Protein AF-A0A914UGX4-F1 (afdb_monomer_lite)

Structure (mmCIF, N/CA/C/O backbone):
data_AF-A0A914UGX4-F1
#
_entry.id   AF-A0A914UGX4-F1
#
loop_
_atom_site.group_PDB
_atom_site.id
_atom_site.type_symbol
_atom_site.label_atom_id
_atom_site.label_alt_id
_atom_site.label_comp_id
_atom_site.label_asym_id
_atom_site.label_entity_id
_atom_site.label_seq_id
_atom_site.pdbx_PDB_ins_code
_atom_site.Cartn_x
_atom_site.Cartn_y
_atom_site.Cartn_z
_atom_site.occupancy
_atom_site.B_iso_or_equiv
_atom_site.auth_seq_id
_atom_site.auth_comp_id
_atom_site.auth_asym_id
_atom_site.auth_atom_id
_atom_site.pdbx_PDB_model_num
ATOM 1 N N . MET A 1 1 ? -11.209 15.871 17.551 1.00 37.59 1 MET A N 1
ATOM 2 C CA . MET A 1 1 ? -12.411 16.424 16.883 1.00 37.59 1 MET A CA 1
ATOM 3 C C . MET A 1 1 ? -13.233 15.260 16.339 1.00 37.59 1 MET A C 1
ATOM 5 O O . MET A 1 1 ? -12.677 14.465 15.597 1.00 37.59 1 MET A O 1
ATOM 9 N N . ARG A 1 2 ? -14.500 15.091 16.751 1.00 45.16 2 ARG A N 1
ATOM 10 C CA . ARG A 1 2 ? -15.393 14.036 16.224 1.00 45.16 2 ARG A CA 1
ATOM 11 C C . ARG A 1 2 ? -16.230 14.625 15.090 1.00 45.16 2 ARG A C 1
ATOM 13 O O . ARG A 1 2 ? -17.027 15.523 15.337 1.00 45.16 2 ARG A O 1
ATOM 20 N N . HIS A 1 3 ? -16.035 14.140 13.866 1.00 48.97 3 HIS A N 1
ATOM 21 C CA . HIS A 1 3 ? -16.807 14.589 12.709 1.00 48.97 3 HIS A CA 1
ATOM 22 C C . HIS A 1 3 ? -18.264 14.100 12.825 1.00 48.97 3 HIS A C 1
ATOM 24 O O . HIS A 1 3 ? -18.474 12.923 13.139 1.00 48.97 3 HIS A O 1
ATOM 30 N N . PRO A 1 4 ? -19.279 14.944 12.567 1.00 52.19 4 PRO A N 1
ATOM 31 C CA . PRO A 1 4 ? -20.685 14.586 12.769 1.00 52.19 4 PRO A CA 1
ATOM 32 C C . PRO A 1 4 ? -21.144 13.380 11.934 1.00 52.19 4 PRO A C 1
ATOM 34 O O . PRO A 1 4 ? -21.992 12.622 12.398 1.00 52.19 4 PRO A O 1
ATOM 37 N N . HIS A 1 5 ? -20.532 13.147 10.770 1.00 53.53 5 HIS A N 1
ATOM 38 C CA . HIS A 1 5 ? -20.845 12.012 9.888 1.00 53.53 5 HIS A CA 1
ATOM 39 C C . HIS A 1 5 ? -20.150 10.691 10.263 1.00 53.53 5 HIS A C 1
ATOM 41 O O . HIS A 1 5 ? -20.508 9.649 9.728 1.00 53.53 5 HIS A O 1
ATOM 47 N N . LEU A 1 6 ? -19.193 10.705 11.197 1.00 56.41 6 LEU A N 1
ATOM 48 C CA . LEU A 1 6 ? -18.461 9.505 11.640 1.00 56.41 6 LEU A CA 1
ATOM 49 C C . LEU A 1 6 ? -19.000 8.944 12.967 1.00 56.41 6 LEU A C 1
ATOM 51 O O . LEU A 1 6 ? -18.386 8.070 13.572 1.00 56.41 6 LEU A O 1
ATOM 55 N N . LYS A 1 7 ? -20.151 9.446 13.440 1.00 56.69 7 LYS A N 1
ATOM 56 C CA . LYS A 1 7 ? -20.746 9.072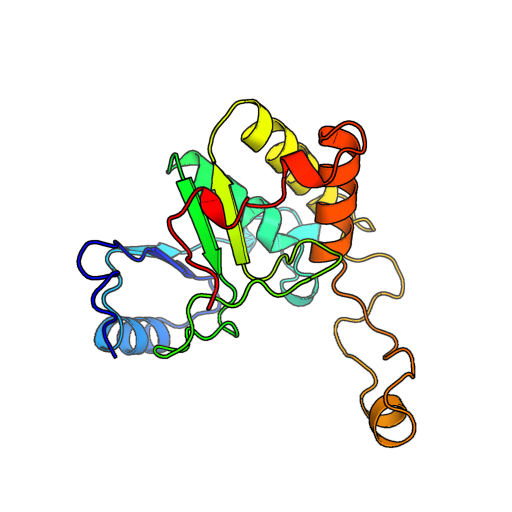 14.736 1.00 56.69 7 LYS A CA 1
ATOM 57 C C . LYS A 1 7 ? -21.112 7.585 14.843 1.00 56.69 7 LYS A C 1
ATOM 59 O O . LYS A 1 7 ? -21.064 7.054 15.945 1.00 56.69 7 LYS A O 1
ATOM 64 N N . ASN A 1 8 ? -21.400 6.927 13.717 1.00 60.31 8 ASN A N 1
ATOM 65 C CA . ASN A 1 8 ? -21.724 5.496 13.643 1.00 60.31 8 ASN A CA 1
ATOM 66 C C . ASN A 1 8 ? -20.632 4.678 12.929 1.00 60.31 8 ASN A C 1
ATOM 68 O O . ASN A 1 8 ? -20.894 3.577 12.449 1.00 60.31 8 ASN A O 1
ATOM 72 N N . THR A 1 9 ? -19.412 5.213 12.826 1.00 63.12 9 THR A N 1
ATOM 73 C CA . THR A 1 9 ? -18.292 4.531 12.171 1.00 63.12 9 THR A CA 1
ATOM 74 C C . THR A 1 9 ? -17.406 3.857 13.211 1.00 63.12 9 THR A C 1
ATOM 76 O O . THR A 1 9 ? -16.832 4.499 14.088 1.00 63.12 9 THR A O 1
ATOM 79 N N . THR A 1 10 ? -17.274 2.541 13.093 1.00 68.25 10 THR A N 1
ATOM 80 C CA . THR A 1 10 ? -16.363 1.732 13.901 1.00 68.25 10 THR A CA 1
ATOM 81 C C . THR A 1 10 ? -14.952 1.822 13.323 1.00 68.25 10 THR A C 1
ATOM 83 O O . THR A 1 10 ? -14.698 1.312 12.233 1.00 68.25 10 THR A O 1
ATOM 86 N N . PHE A 1 11 ? -14.023 2.442 14.052 1.00 72.81 11 PHE A N 1
ATOM 87 C CA . PHE A 1 11 ? -12.610 2.445 13.674 1.00 72.81 11 PHE A CA 1
ATOM 88 C C . PHE A 1 11 ? -11.925 1.184 14.190 1.00 72.81 11 PHE A C 1
ATOM 90 O O . PHE A 1 11 ? -11.940 0.909 15.391 1.00 72.81 11 PHE A O 1
ATOM 97 N N . ILE A 1 12 ? -11.306 0.434 13.283 1.00 75.31 12 ILE A N 1
ATOM 98 C CA . ILE A 1 12 ? -10.431 -0.689 13.615 1.00 75.31 12 ILE A CA 1
ATOM 99 C C . ILE A 1 12 ? -9.009 -0.245 13.304 1.00 75.31 12 ILE A C 1
ATOM 101 O O . ILE A 1 12 ? -8.703 0.100 12.164 1.00 75.31 12 ILE A O 1
ATOM 105 N N . ALA A 1 13 ? -8.153 -0.226 14.321 1.00 77.00 13 ALA A N 1
ATOM 106 C CA . ALA A 1 13 ? -6.747 0.103 14.148 1.00 77.00 13 ALA A CA 1
ATOM 107 C C . ALA A 1 13 ? -5.960 -1.190 13.956 1.00 77.00 13 ALA A C 1
ATOM 109 O O . ALA A 1 13 ? -5.988 -2.070 14.813 1.00 77.00 13 ALA A O 1
ATOM 110 N N . HIS A 1 14 ? -5.256 -1.308 12.840 1.00 77.88 14 HIS A N 1
ATOM 111 C CA . HIS A 1 14 ? -4.338 -2.410 12.621 1.00 77.88 14 HIS A CA 1
ATOM 112 C C . HIS A 1 14 ? -2.924 -1.918 12.902 1.00 77.88 14 HIS A C 1
ATOM 114 O O . HIS A 1 14 ? -2.467 -0.956 12.284 1.00 77.88 14 HIS A O 1
ATOM 120 N N . LEU A 1 15 ? -2.270 -2.540 13.875 1.00 79.94 15 LEU A N 1
ATOM 121 C CA . LEU A 1 15 ? -0.969 -2.129 14.376 1.00 79.94 15 LEU A CA 1
ATOM 122 C C . LEU A 1 15 ? 0.053 -3.226 14.114 1.00 79.94 15 LEU A C 1
ATOM 124 O O . LEU A 1 15 ? -0.214 -4.416 14.284 1.00 79.94 15 LEU A O 1
ATOM 128 N N . THR A 1 16 ? 1.230 -2.794 13.712 1.00 78.81 16 THR A N 1
ATOM 129 C CA . THR A 1 16 ? 2.415 -3.618 13.533 1.00 78.81 16 THR A CA 1
ATOM 130 C C . THR A 1 16 ? 3.062 -3.912 14.898 1.00 78.81 16 THR A C 1
ATOM 132 O O . THR A 1 16 ? 2.786 -3.229 15.890 1.00 78.81 16 THR A O 1
ATOM 135 N N . GLU A 1 17 ? 3.863 -4.976 14.993 1.00 79.19 17 GLU A N 1
ATOM 136 C CA . GLU A 1 17 ? 4.481 -5.436 16.255 1.00 79.19 17 GLU A CA 1
ATOM 137 C C . GLU A 1 17 ? 5.385 -4.402 16.934 1.00 79.19 17 GLU A C 1
ATOM 139 O O . GLU A 1 17 ? 5.503 -4.392 18.158 1.00 79.19 17 GLU A O 1
ATOM 144 N N . ASP A 1 18 ? 5.983 -3.509 16.155 1.00 77.81 18 ASP A N 1
ATOM 145 C CA . ASP A 1 18 ? 6.846 -2.421 16.612 1.00 77.81 18 ASP A CA 1
ATOM 146 C C . ASP A 1 18 ? 6.081 -1.296 17.335 1.00 77.81 18 ASP A C 1
ATOM 148 O O . ASP A 1 18 ? 6.689 -0.467 18.018 1.00 77.81 18 ASP A O 1
ATOM 152 N N . VAL A 1 19 ? 4.743 -1.271 17.259 1.00 82.50 19 VAL A N 1
ATOM 153 C CA . VAL A 1 19 ? 3.932 -0.291 17.991 1.00 82.50 19 VAL A CA 1
ATOM 154 C C . VAL A 1 19 ? 3.786 -0.702 19.458 1.00 82.50 19 VAL A C 1
ATOM 156 O O . VAL A 1 19 ? 3.049 -1.634 19.813 1.00 82.50 19 VAL A O 1
ATOM 159 N N . SER A 1 20 ? 4.452 0.062 20.330 1.00 86.38 20 SER A N 1
ATOM 160 C CA . SER A 1 20 ? 4.457 -0.175 21.775 1.00 86.38 20 SER A CA 1
ATOM 161 C C . SER A 1 20 ? 3.053 -0.163 22.391 1.00 86.38 20 SER A C 1
ATOM 163 O O . SER A 1 20 ? 2.126 0.521 21.934 1.00 86.38 20 SER A O 1
ATOM 165 N N . GLN A 1 21 ? 2.899 -0.905 23.487 1.00 86.25 21 GLN A N 1
ATOM 166 C CA . GLN A 1 21 ? 1.665 -0.920 24.266 1.00 86.25 21 GLN A CA 1
ATOM 167 C C . GLN A 1 21 ? 1.322 0.477 24.812 1.00 86.25 21 GLN A C 1
ATOM 169 O O . GLN A 1 21 ? 0.177 0.907 24.710 1.00 86.25 21 GLN A O 1
ATOM 174 N N . THR A 1 22 ? 2.317 1.239 25.274 1.00 88.12 22 THR A N 1
ATOM 175 C CA . THR A 1 22 ? 2.132 2.612 25.767 1.00 88.12 22 THR A CA 1
ATOM 176 C C . THR A 1 22 ? 1.600 3.554 24.685 1.00 88.12 22 THR A C 1
ATOM 178 O O . THR A 1 22 ? 0.658 4.309 24.929 1.00 88.12 22 THR A O 1
ATOM 181 N N . SER A 1 23 ? 2.155 3.493 23.468 1.00 85.12 23 SER A N 1
ATOM 182 C CA . SER A 1 23 ? 1.653 4.269 22.324 1.00 85.12 23 SER A CA 1
ATOM 183 C C . SER A 1 23 ? 0.211 3.884 22.000 1.00 85.12 23 SER A C 1
ATOM 185 O O . SER A 1 23 ? -0.635 4.749 21.785 1.00 85.12 23 SER A O 1
ATOM 187 N N . THR A 1 24 ? -0.082 2.585 22.021 1.00 84.06 24 THR A N 1
ATOM 188 C CA . THR A 1 24 ? -1.419 2.047 21.754 1.00 84.06 24 THR A CA 1
ATOM 189 C C . THR A 1 24 ? -2.446 2.585 22.755 1.00 84.06 24 THR A C 1
ATOM 191 O O . THR A 1 24 ? -3.471 3.136 22.351 1.00 84.06 24 THR A O 1
ATOM 194 N N . GLU A 1 25 ? -2.145 2.508 24.053 1.00 85.75 25 GLU A N 1
ATOM 195 C CA . GLU A 1 25 ? -3.004 3.020 25.128 1.00 85.75 25 GLU A CA 1
ATOM 196 C C . GLU A 1 25 ? -3.249 4.523 25.002 1.00 85.75 25 GLU A C 1
ATOM 198 O O . GLU A 1 25 ? -4.384 4.991 25.141 1.00 85.75 25 GLU A O 1
ATOM 203 N N . PHE A 1 26 ? -2.198 5.282 24.687 1.00 85.06 26 PHE A N 1
ATOM 204 C CA . PHE A 1 26 ? -2.306 6.711 24.424 1.00 85.06 26 PHE A CA 1
ATOM 205 C C . PHE A 1 26 ? -3.272 7.002 23.264 1.00 85.06 26 PHE A C 1
ATOM 207 O O . PHE A 1 26 ? -4.195 7.803 23.424 1.00 85.06 26 PHE A O 1
ATOM 214 N N . TYR A 1 27 ? -3.136 6.309 22.129 1.00 77.94 27 TYR A N 1
ATOM 215 C CA . TYR A 1 27 ? -4.024 6.509 20.978 1.00 77.94 27 TYR A CA 1
ATOM 216 C C . TYR A 1 27 ? -5.475 6.117 21.268 1.00 77.94 27 TYR A C 1
ATOM 218 O O . TYR A 1 27 ? -6.390 6.848 20.881 1.00 77.94 27 TYR A O 1
ATOM 226 N N . THR A 1 28 ? -5.709 5.019 21.991 1.00 81.00 28 THR A N 1
ATOM 227 C CA . THR A 1 28 ? -7.075 4.583 22.339 1.00 81.00 28 THR A CA 1
ATOM 228 C C . THR A 1 28 ? -7.808 5.545 23.270 1.00 81.00 28 THR A C 1
ATOM 230 O O . THR A 1 28 ? -9.034 5.596 23.250 1.00 81.00 28 THR A O 1
ATOM 233 N N . LYS A 1 29 ? -7.084 6.356 24.054 1.00 82.81 29 LYS A N 1
ATOM 234 C CA . LYS A 1 29 ? -7.694 7.415 24.875 1.00 82.81 29 LYS A CA 1
ATOM 235 C C . LYS A 1 29 ? -8.187 8.591 24.029 1.00 82.81 29 LYS A C 1
ATOM 237 O O . LYS A 1 29 ? -9.148 9.256 24.404 1.00 82.81 29 LYS A O 1
ATOM 242 N N . LEU A 1 30 ? -7.527 8.861 22.903 1.00 79.00 30 LEU A N 1
ATOM 243 C CA . LEU A 1 30 ? -7.799 10.023 22.051 1.00 79.00 30 LEU A CA 1
ATOM 244 C C . LEU A 1 30 ? -8.803 9.725 20.931 1.00 79.00 30 LEU A C 1
ATOM 246 O O . LEU A 1 30 ? -9.565 10.609 20.527 1.00 79.00 30 LEU A O 1
ATOM 250 N N . CYS A 1 31 ? -8.810 8.490 20.433 1.00 72.62 31 CYS A N 1
ATOM 251 C CA . CYS A 1 31 ? -9.606 8.072 19.286 1.00 72.62 31 CYS A CA 1
ATOM 252 C C . CYS A 1 31 ? -10.626 6.999 19.690 1.00 72.62 31 CYS A C 1
ATOM 254 O O . CYS A 1 31 ? -10.269 6.076 20.418 1.00 72.62 31 CYS A O 1
ATOM 256 N N . PRO A 1 32 ? -11.875 7.053 19.186 1.00 72.88 32 PRO A N 1
ATOM 257 C CA . PRO A 1 32 ? -12.874 6.008 19.403 1.00 72.88 32 PRO A CA 1
ATOM 258 C C . PRO A 1 32 ? -12.548 4.766 18.553 1.00 72.88 32 PRO A C 1
ATOM 260 O O . PRO A 1 32 ? -13.245 4.443 17.592 1.00 72.88 32 PRO A O 1
ATOM 263 N N . VAL A 1 33 ? -11.443 4.097 18.883 1.00 74.00 33 VAL A N 1
ATOM 264 C CA . VAL A 1 33 ? -11.036 2.825 18.285 1.00 74.00 33 VAL A CA 1
ATOM 265 C C . VAL A 1 33 ? -11.854 1.724 18.943 1.00 74.00 33 VAL A C 1
ATOM 267 O O . VAL A 1 33 ? -11.804 1.550 20.157 1.00 74.00 33 VAL A O 1
ATOM 270 N N . ALA A 1 34 ? -12.619 0.987 18.146 1.00 74.00 34 ALA A N 1
ATOM 271 C CA . ALA A 1 34 ? -13.460 -0.092 18.648 1.00 74.00 34 ALA A CA 1
ATOM 272 C C . ALA A 1 34 ? -12.676 -1.386 18.885 1.00 74.00 34 ALA A C 1
ATOM 274 O O . ALA A 1 34 ? -13.020 -2.166 19.767 1.00 74.00 34 ALA A O 1
ATOM 275 N N . SER A 1 35 ? -11.630 -1.624 18.092 1.00 80.38 35 SER A N 1
ATOM 276 C CA . SER A 1 35 ? -10.759 -2.788 18.245 1.00 80.38 35 SER A CA 1
ATOM 277 C C . SER A 1 35 ? -9.386 -2.539 17.637 1.00 80.38 35 SER A C 1
ATOM 279 O O . SER A 1 35 ? -9.267 -1.854 16.617 1.00 80.38 35 SER A O 1
ATOM 281 N N . ILE A 1 36 ? -8.371 -3.153 18.238 1.00 82.44 36 ILE A N 1
ATOM 282 C CA . ILE A 1 36 ? -7.004 -3.182 17.724 1.00 82.44 36 ILE A CA 1
ATOM 283 C C . ILE A 1 36 ? -6.705 -4.585 17.208 1.00 82.44 36 ILE A C 1
ATOM 285 O O . ILE A 1 36 ? -6.937 -5.566 17.911 1.00 82.44 36 ILE A O 1
ATOM 289 N N . VAL A 1 37 ? -6.165 -4.667 15.997 1.00 83.56 37 VAL A N 1
ATOM 290 C CA . VAL A 1 37 ? -5.638 -5.902 15.412 1.00 83.56 37 VAL A CA 1
ATOM 291 C C . VAL A 1 37 ? -4.121 -5.781 15.384 1.00 83.56 37 VAL A C 1
ATOM 293 O O . VAL A 1 37 ? -3.594 -4.896 14.714 1.00 83.56 37 VAL A O 1
ATOM 296 N N . ARG A 1 38 ? -3.415 -6.643 16.122 1.00 86.06 38 ARG A N 1
ATOM 297 C CA . ARG A 1 38 ? -1.951 -6.722 16.051 1.00 86.06 38 ARG A CA 1
ATOM 298 C C . ARG A 1 38 ? -1.544 -7.684 14.941 1.00 86.06 38 ARG A C 1
ATOM 300 O O . ARG A 1 38 ? -2.065 -8.793 14.865 1.00 86.06 38 ARG A O 1
ATOM 307 N N . LEU A 1 39 ? -0.641 -7.238 14.078 1.00 85.88 39 LEU A N 1
ATOM 308 C CA . LEU A 1 39 ? -0.152 -7.999 12.934 1.00 85.88 39 LEU A CA 1
ATOM 309 C C . LEU A 1 39 ? 1.219 -8.575 13.255 1.00 85.88 39 LEU A C 1
ATOM 311 O O . LEU A 1 39 ? 2.144 -7.804 13.497 1.00 85.88 39 LEU A O 1
ATOM 315 N N . ASN A 1 40 ? 1.352 -9.899 13.188 1.00 87.25 40 ASN A N 1
ATOM 316 C CA . ASN A 1 40 ? 2.642 -10.559 13.329 1.00 87.25 40 ASN A CA 1
ATOM 317 C C . ASN A 1 40 ? 3.425 -10.496 12.011 1.00 87.25 40 ASN A C 1
ATOM 319 O O . ASN A 1 40 ? 3.283 -11.365 11.151 1.00 87.25 40 ASN A O 1
ATOM 323 N N . ILE A 1 41 ? 4.206 -9.430 11.822 1.00 87.75 41 ILE A N 1
ATOM 324 C CA . ILE A 1 41 ? 4.986 -9.223 10.591 1.00 87.75 41 ILE A CA 1
ATOM 325 C C . ILE A 1 41 ? 6.166 -10.188 10.542 1.00 87.75 41 ILE A C 1
ATOM 327 O O . ILE A 1 41 ? 6.590 -10.578 9.452 1.00 87.75 41 ILE A O 1
ATOM 331 N N . SER A 1 42 ? 6.687 -10.603 11.700 1.00 87.38 42 SER A N 1
ATOM 332 C CA . SER A 1 42 ? 7.803 -11.548 11.755 1.00 87.38 42 SER A CA 1
ATOM 333 C C . SER A 1 42 ? 7.477 -12.890 11.077 1.00 87.38 42 SER A C 1
ATOM 335 O O . SER A 1 42 ? 8.364 -13.523 10.500 1.00 87.38 42 SER A O 1
ATOM 337 N N . GLU A 1 43 ? 6.198 -13.275 11.039 1.00 89.19 43 GLU A N 1
ATOM 338 C CA . GLU A 1 43 ? 5.701 -14.469 10.343 1.00 89.19 43 GLU A CA 1
ATOM 339 C C . GLU A 1 43 ? 5.487 -14.279 8.832 1.00 89.19 43 GLU A C 1
ATOM 341 O O . GLU A 1 43 ? 5.333 -15.259 8.099 1.00 89.19 43 GLU A O 1
ATOM 346 N N . TRP A 1 44 ? 5.486 -13.047 8.319 1.00 89.75 44 TRP A N 1
ATOM 347 C CA . TRP A 1 44 ? 5.202 -12.801 6.902 1.00 89.75 44 TRP A CA 1
ATOM 348 C C . TRP A 1 44 ? 6.363 -13.264 6.012 1.00 89.75 44 TRP A C 1
ATOM 350 O O . TRP A 1 44 ? 7.501 -13.348 6.476 1.00 89.75 44 TRP A O 1
ATOM 360 N N . PRO A 1 45 ? 6.128 -13.570 4.724 1.00 91.00 45 PRO A N 1
ATOM 361 C CA . PRO A 1 45 ? 7.212 -13.818 3.777 1.00 91.00 45 PRO A CA 1
ATOM 362 C C . PRO A 1 45 ? 8.230 -12.669 3.737 1.00 91.00 45 PRO A C 1
ATOM 364 O O . PRO A 1 45 ? 7.858 -11.501 3.842 1.00 91.00 45 PRO A O 1
ATOM 367 N N . GLU A 1 46 ? 9.509 -13.008 3.550 1.00 89.38 46 GLU A N 1
ATOM 368 C CA . GLU A 1 46 ? 10.645 -12.073 3.630 1.00 89.38 46 GLU A CA 1
ATOM 369 C C . GLU A 1 46 ? 10.446 -10.755 2.849 1.00 89.38 46 GLU A C 1
ATOM 371 O O . GLU A 1 46 ? 10.622 -9.705 3.472 1.00 89.38 46 GLU A O 1
ATOM 376 N N . PRO A 1 47 ? 9.919 -10.747 1.599 1.00 88.94 47 PRO A N 1
ATOM 377 C CA . PRO A 1 47 ? 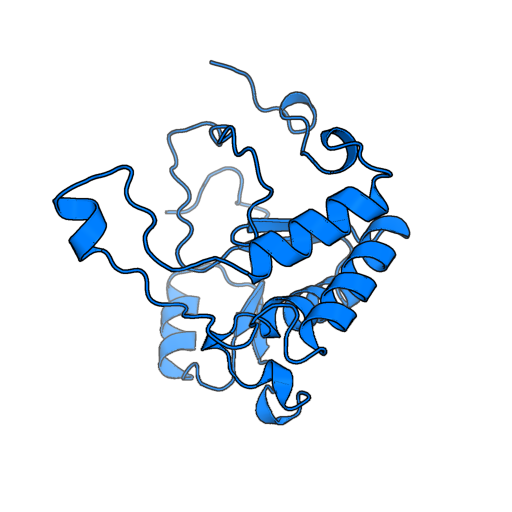9.741 -9.507 0.836 1.00 88.94 47 PRO A CA 1
ATOM 378 C C . PRO A 1 47 ? 8.815 -8.470 1.483 1.00 88.94 47 PRO A C 1
ATOM 380 O O . PRO A 1 47 ? 8.771 -7.329 1.034 1.00 88.94 47 PRO A O 1
ATOM 383 N N . LEU A 1 48 ? 8.030 -8.859 2.487 1.00 90.50 48 LEU A N 1
ATOM 384 C CA . LEU A 1 48 ? 6.983 -8.043 3.099 1.00 90.50 48 LEU A CA 1
ATOM 385 C C . LEU A 1 48 ? 7.363 -7.526 4.484 1.00 90.50 48 LEU A C 1
ATOM 387 O O . LEU A 1 48 ? 6.636 -6.699 5.033 1.00 90.50 48 LEU A O 1
ATOM 391 N N . ARG A 1 49 ? 8.454 -8.042 5.062 1.00 89.12 49 ARG A N 1
ATOM 392 C CA . ARG A 1 49 ? 8.891 -7.685 6.417 1.00 89.12 49 ARG A CA 1
ATOM 393 C C . ARG A 1 49 ? 9.486 -6.284 6.473 1.00 89.12 49 ARG A C 1
ATOM 395 O O . ARG A 1 49 ? 9.394 -5.619 7.500 1.00 89.12 49 ARG A O 1
ATOM 402 N N . ASP A 1 50 ? 10.060 -5.821 5.365 1.00 86.94 50 ASP A N 1
ATOM 403 C CA . ASP A 1 50 ? 10.567 -4.460 5.243 1.00 86.94 50 ASP A CA 1
ATOM 404 C C . ASP A 1 50 ? 9.423 -3.467 4.985 1.00 86.94 50 ASP A C 1
ATOM 406 O O . ASP A 1 50 ? 8.972 -3.257 3.851 1.00 86.94 50 ASP A O 1
ATOM 410 N N . LEU A 1 51 ? 8.968 -2.821 6.060 1.00 85.81 51 LEU A N 1
ATOM 411 C CA . LEU A 1 51 ? 7.891 -1.834 6.017 1.00 85.81 51 LEU A CA 1
ATOM 412 C C . LEU A 1 51 ? 8.255 -0.576 5.211 1.00 85.81 51 LEU A C 1
ATOM 414 O O . LEU A 1 51 ? 7.351 0.105 4.718 1.00 85.81 51 LEU A O 1
ATOM 418 N N . SER A 1 52 ? 9.546 -0.283 5.010 1.00 83.62 52 SER A N 1
ATOM 419 C CA . SER A 1 52 ? 9.990 0.878 4.223 1.00 83.62 52 SER A CA 1
ATOM 420 C C . SER A 1 52 ? 9.660 0.745 2.731 1.00 83.62 52 SER A C 1
ATOM 422 O O . SER A 1 52 ? 9.551 1.744 2.020 1.00 83.62 52 SER A O 1
ATOM 424 N N . THR A 1 53 ? 9.422 -0.485 2.265 1.00 86.88 53 THR A N 1
ATOM 425 C CA . THR A 1 53 ? 9.064 -0.782 0.871 1.00 86.88 53 THR A CA 1
ATOM 426 C C . THR A 1 53 ? 7.581 -0.602 0.565 1.00 86.88 53 THR A C 1
ATOM 428 O O . THR A 1 53 ? 7.184 -0.698 -0.594 1.00 86.88 53 THR A O 1
ATOM 431 N N . TYR A 1 54 ? 6.733 -0.418 1.583 1.00 88.50 54 TYR A N 1
ATOM 432 C CA . TYR A 1 54 ? 5.269 -0.392 1.468 1.00 88.50 54 TYR A CA 1
ATOM 433 C C . TYR A 1 54 ? 4.610 -1.668 0.898 1.00 88.50 54 TYR A C 1
ATOM 435 O O . TYR A 1 54 ? 3.381 -1.724 0.819 1.00 88.50 54 TYR A O 1
ATOM 443 N N . LYS A 1 55 ? 5.373 -2.726 0.577 1.00 91.69 55 LYS A N 1
ATOM 444 C CA . LYS A 1 55 ? 4.851 -4.021 0.088 1.00 91.69 55 LYS A CA 1
ATOM 445 C C . LYS A 1 55 ? 3.835 -4.641 1.048 1.00 91.69 55 LYS A C 1
ATOM 447 O O . LYS A 1 55 ? 2.825 -5.204 0.629 1.00 91.69 55 LYS A O 1
ATOM 452 N N . PHE A 1 56 ? 4.079 -4.466 2.343 1.00 90.06 56 PHE A N 1
ATOM 453 C CA . PHE A 1 56 ? 3.253 -4.954 3.444 1.00 90.06 56 PHE A CA 1
ATOM 454 C C . PHE A 1 56 ? 1.774 -4.521 3.338 1.00 90.06 56 PHE A C 1
ATOM 456 O O . PHE A 1 56 ? 0.884 -5.245 3.792 1.00 90.06 56 PHE A O 1
ATOM 463 N N . LYS A 1 57 ? 1.485 -3.371 2.702 1.00 89.88 57 LYS A N 1
ATOM 464 C CA . LYS A 1 57 ? 0.124 -2.829 2.576 1.00 89.88 57 LYS A CA 1
ATOM 465 C C . LYS A 1 57 ? -0.826 -3.780 1.855 1.00 89.88 57 LYS A C 1
ATOM 467 O O . LYS A 1 57 ? -1.973 -3.901 2.276 1.00 89.88 57 LYS A O 1
ATOM 472 N N . ALA A 1 58 ? -0.363 -4.468 0.810 1.00 92.62 58 ALA A N 1
ATOM 473 C CA . ALA A 1 58 ? -1.213 -5.357 0.018 1.00 92.62 58 ALA A CA 1
ATOM 474 C C . ALA A 1 58 ? -1.771 -6.507 0.869 1.00 92.62 58 ALA A C 1
ATOM 476 O O . ALA A 1 58 ? -2.974 -6.757 0.880 1.00 92.62 58 ALA A O 1
ATOM 477 N N . ILE A 1 59 ? -0.911 -7.167 1.648 1.00 91.06 59 ILE A N 1
ATOM 478 C CA . ILE A 1 59 ? -1.325 -8.271 2.525 1.00 91.06 59 ILE A CA 1
ATOM 479 C C . ILE A 1 59 ? -2.136 -7.773 3.702 1.00 91.06 59 ILE A C 1
ATOM 481 O O . ILE A 1 59 ? -3.155 -8.370 4.038 1.00 91.06 59 ILE A O 1
ATOM 485 N N . HIS A 1 60 ? -1.737 -6.647 4.283 1.00 89.75 60 HIS A N 1
ATOM 486 C CA . HIS A 1 60 ? -2.500 -6.021 5.343 1.00 89.75 60 HIS A CA 1
ATOM 487 C C . HIS A 1 60 ? -3.960 -5.748 4.929 1.00 89.75 60 HIS A C 1
ATOM 489 O O . HIS A 1 60 ? -4.903 -6.129 5.628 1.00 89.75 60 HIS A O 1
ATOM 495 N N . GLN A 1 61 ? -4.149 -5.131 3.760 1.00 90.94 61 GLN A N 1
ATOM 496 C CA . GLN A 1 61 ? -5.466 -4.829 3.205 1.00 90.94 61 GLN A CA 1
ATOM 497 C C . GLN A 1 61 ? -6.231 -6.106 2.834 1.00 90.94 61 GLN A C 1
ATOM 499 O O . GLN A 1 61 ? -7.436 -6.174 3.073 1.00 90.94 61 GLN A O 1
ATOM 504 N N . ALA A 1 62 ? -5.547 -7.134 2.320 1.00 92.25 62 ALA A N 1
ATOM 505 C CA . ALA A 1 62 ? -6.152 -8.434 2.039 1.00 92.25 62 ALA A CA 1
ATOM 506 C C . ALA A 1 62 ? -6.687 -9.108 3.313 1.00 92.25 62 ALA A C 1
ATOM 508 O O . ALA A 1 62 ? -7.839 -9.535 3.325 1.00 92.25 62 ALA A O 1
ATOM 509 N N . ILE A 1 63 ? -5.900 -9.146 4.395 1.00 89.44 63 ILE A N 1
ATOM 510 C CA . ILE A 1 63 ? -6.318 -9.692 5.698 1.00 89.44 63 ILE A CA 1
ATOM 511 C C . ILE A 1 63 ? -7.545 -8.932 6.218 1.00 89.44 63 ILE A C 1
ATOM 513 O O . ILE A 1 63 ? -8.541 -9.541 6.604 1.00 89.44 63 ILE A O 1
ATOM 517 N N . ALA A 1 64 ? -7.526 -7.596 6.175 1.00 88.50 64 ALA A N 1
ATOM 518 C CA . ALA A 1 64 ? -8.681 -6.796 6.580 1.00 88.50 64 ALA A CA 1
ATOM 519 C C . ALA A 1 64 ? -9.937 -7.133 5.749 1.00 88.50 64 ALA A C 1
ATOM 521 O O . ALA A 1 64 ? -11.030 -7.283 6.306 1.00 88.50 64 ALA A O 1
ATOM 522 N N . LEU A 1 65 ? -9.779 -7.303 4.432 1.00 89.19 65 LEU A N 1
ATOM 523 C CA . LEU A 1 65 ? -10.868 -7.624 3.507 1.00 89.19 65 LEU A CA 1
ATOM 524 C C . LEU A 1 65 ? -11.398 -9.057 3.691 1.00 89.19 65 LEU A C 1
ATOM 526 O O . LEU A 1 65 ? -12.578 -9.304 3.457 1.00 89.19 65 LEU A O 1
ATOM 530 N N . GLN A 1 66 ? -10.581 -10.001 4.172 1.00 90.31 66 GLN A N 1
ATOM 531 C CA . GLN A 1 66 ? -11.051 -11.353 4.518 1.00 90.31 66 GLN A CA 1
ATOM 532 C C . GLN A 1 66 ? -12.078 -11.317 5.655 1.00 90.31 66 GLN A C 1
ATOM 534 O O . GLN A 1 66 ? -13.017 -12.111 5.680 1.00 90.31 66 GLN A O 1
ATOM 539 N N . HIS A 1 67 ? -11.929 -10.372 6.583 1.00 87.19 67 HIS A N 1
ATOM 540 C CA . HIS A 1 67 ? -12.804 -10.250 7.745 1.00 87.19 67 HIS A CA 1
ATOM 541 C C . HIS A 1 67 ? -13.967 -9.272 7.546 1.00 87.19 67 HIS A C 1
ATOM 543 O O . HIS A 1 67 ? -14.870 -9.228 8.390 1.00 87.19 67 HIS A O 1
ATOM 549 N N . ARG A 1 68 ? -13.954 -8.448 6.491 1.00 85.25 68 ARG A N 1
ATOM 550 C CA . ARG A 1 68 ? -14.924 -7.363 6.279 1.00 85.25 68 ARG A CA 1
ATOM 551 C C . ARG A 1 68 ? -15.276 -7.216 4.802 1.00 85.25 68 ARG A C 1
ATOM 553 O O . ARG A 1 68 ? -14.414 -7.223 3.941 1.00 85.25 68 ARG A O 1
ATOM 560 N N . LYS A 1 69 ? -16.557 -6.979 4.507 1.00 82.38 69 LYS A N 1
ATOM 561 C CA . LYS A 1 69 ? -17.038 -6.795 3.123 1.00 82.38 69 LYS A CA 1
ATOM 562 C C . LYS A 1 69 ? -16.577 -5.483 2.480 1.00 82.38 69 LYS A C 1
ATOM 564 O O . LYS A 1 69 ? -16.556 -5.391 1.257 1.00 82.38 69 LYS A O 1
ATOM 569 N N . VAL A 1 70 ? -16.257 -4.474 3.291 1.00 82.69 70 VAL A N 1
ATOM 570 C CA . VAL A 1 70 ? -15.784 -3.158 2.851 1.00 82.69 70 VAL A CA 1
ATOM 571 C C . VAL A 1 70 ? -14.671 -2.709 3.790 1.00 82.69 70 VAL A C 1
ATOM 573 O O . VAL A 1 70 ? -14.848 -2.755 5.009 1.00 82.69 70 VAL A O 1
ATOM 576 N N . VAL A 1 71 ? -13.540 -2.284 3.230 1.00 84.12 71 VAL A N 1
ATOM 577 C CA . VAL A 1 71 ? -12.376 -1.798 3.981 1.00 84.12 71 VAL A CA 1
ATOM 578 C C . VAL A 1 71 ? -11.939 -0.464 3.401 1.00 84.12 71 VAL A C 1
ATOM 580 O O . VAL A 1 71 ? -11.626 -0.376 2.219 1.00 84.12 71 VAL A O 1
ATOM 583 N N . LEU A 1 72 ? -11.886 0.565 4.243 1.00 83.81 72 LEU A N 1
ATOM 584 C CA . LEU A 1 72 ? -11.272 1.845 3.912 1.00 83.81 72 LEU A CA 1
ATOM 585 C C . LEU A 1 72 ? -9.886 1.893 4.564 1.00 83.81 72 LEU A C 1
ATOM 587 O O . LEU A 1 72 ? -9.774 2.074 5.775 1.00 83.81 72 LEU A O 1
ATOM 591 N N . HIS A 1 73 ? -8.839 1.689 3.766 1.00 84.75 73 HIS A N 1
ATOM 592 C CA . HIS A 1 73 ? -7.450 1.859 4.202 1.00 84.75 73 HIS A CA 1
ATOM 593 C C . HIS A 1 73 ? -7.075 3.331 4.093 1.00 84.75 73 HIS A C 1
ATOM 595 O O . HIS A 1 73 ? -7.340 3.926 3.054 1.00 84.75 73 HIS A O 1
ATOM 601 N N . ILE A 1 74 ? -6.451 3.902 5.124 1.00 81.81 74 ILE A N 1
ATOM 602 C CA . ILE A 1 74 ? -5.995 5.298 5.152 1.00 81.81 74 ILE A CA 1
ATOM 603 C C . ILE A 1 74 ? -4.621 5.350 5.837 1.00 81.81 74 ILE A C 1
ATOM 605 O O . ILE A 1 74 ? -4.477 4.877 6.965 1.00 81.81 74 ILE A O 1
ATOM 609 N N . ASP A 1 75 ? -3.615 5.913 5.167 1.00 78.56 75 ASP A N 1
ATOM 610 C CA . ASP A 1 75 ? -2.283 6.151 5.730 1.00 78.56 75 ASP A CA 1
ATOM 611 C C . ASP A 1 75 ? -2.379 7.154 6.896 1.00 78.56 75 ASP A C 1
ATOM 613 O O . ASP A 1 75 ? -3.148 8.113 6.861 1.00 78.56 75 ASP A O 1
ATOM 617 N N . THR A 1 76 ? -1.546 6.982 7.923 1.00 76.12 76 THR A N 1
ATOM 618 C CA . THR A 1 76 ? -1.555 7.830 9.134 1.00 76.12 76 THR A CA 1
ATOM 619 C C . THR A 1 76 ? -1.220 9.301 8.871 1.00 76.12 76 THR A C 1
ATOM 621 O O . THR A 1 76 ? -1.507 10.158 9.706 1.00 76.12 76 THR A O 1
ATOM 624 N N . SER A 1 77 ? -0.622 9.612 7.720 1.00 75.81 77 SER A N 1
ATOM 625 C CA . SER A 1 77 ? -0.326 10.975 7.275 1.00 75.81 77 SER A CA 1
ATOM 626 C C . SER A 1 77 ? -1.518 11.684 6.621 1.00 75.81 77 SER A C 1
ATOM 628 O O . SER A 1 77 ? -1.467 12.904 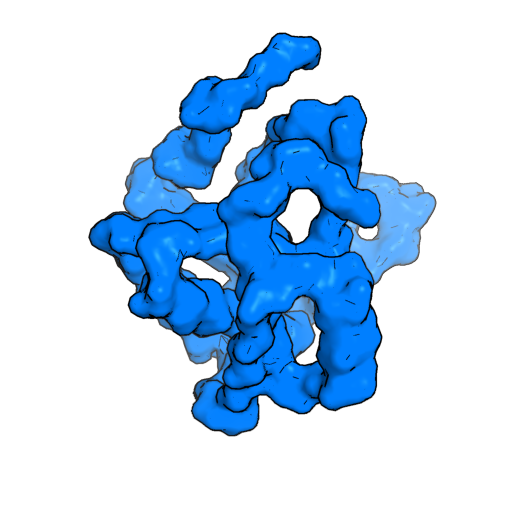6.452 1.00 75.81 77 SER A O 1
ATOM 630 N N . VAL A 1 78 ? -2.590 10.964 6.271 1.00 74.19 78 VAL A N 1
ATOM 631 C CA . VAL A 1 78 ? -3.801 11.547 5.680 1.00 74.19 78 VAL A CA 1
ATOM 632 C C . VAL A 1 78 ? -4.596 12.277 6.761 1.00 74.19 78 VAL A C 1
ATOM 634 O O . VAL A 1 78 ? -4.844 11.752 7.847 1.00 74.19 78 VAL A O 1
ATOM 637 N N . ARG A 1 79 ? -5.016 13.510 6.462 1.00 70.94 79 ARG A N 1
ATOM 638 C CA . ARG A 1 79 ? -5.791 14.361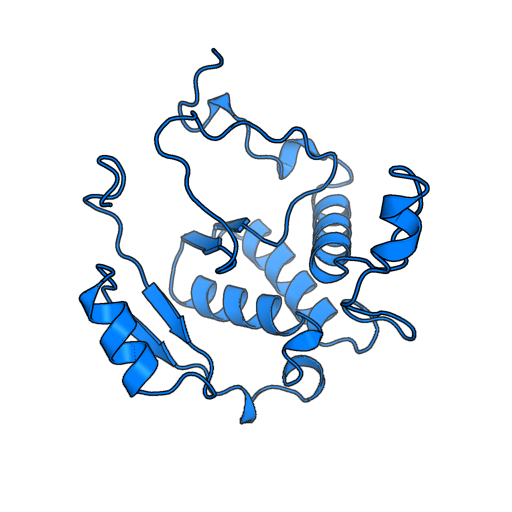 7.372 1.00 70.94 79 ARG A CA 1
ATOM 639 C C . ARG A 1 79 ? -7.166 14.642 6.783 1.00 70.94 79 ARG A C 1
ATOM 641 O O . ARG A 1 79 ? -7.279 15.001 5.617 1.00 70.94 79 ARG A O 1
ATOM 648 N N . PHE A 1 80 ? -8.198 14.518 7.611 1.00 68.12 80 PHE A N 1
ATOM 649 C CA . PHE A 1 80 ? -9.552 14.940 7.262 1.00 68.12 80 PHE A CA 1
ATOM 650 C C . PHE A 1 80 ? -9.736 16.409 7.636 1.00 68.12 80 PHE A C 1
ATOM 652 O O . PHE A 1 80 ? -9.683 16.757 8.817 1.00 68.12 80 PHE A O 1
ATOM 659 N N . GLU A 1 81 ? -9.957 17.269 6.646 1.00 63.47 81 GLU A N 1
ATOM 660 C CA . GLU A 1 81 ? -10.313 18.669 6.878 1.00 63.47 81 GLU A CA 1
ATOM 661 C C . GLU A 1 81 ? -11.837 18.802 6.984 1.00 63.47 81 GLU A C 1
ATOM 663 O O . GLU A 1 81 ? -12.571 18.359 6.107 1.00 63.47 81 GLU A O 1
ATOM 668 N N . SER A 1 82 ? -12.328 19.407 8.069 1.00 52.91 82 SER A N 1
ATOM 669 C CA . SER A 1 82 ? -13.764 19.502 8.386 1.00 52.91 82 SER A CA 1
ATOM 670 C C . SER A 1 82 ? -14.559 20.437 7.471 1.00 52.91 82 SER A C 1
ATOM 672 O O . SER A 1 82 ? -15.784 20.446 7.530 1.00 52.91 82 SER A O 1
ATOM 674 N N . ASN A 1 83 ? -13.871 21.254 6.670 1.00 51.50 83 ASN A N 1
ATOM 675 C CA . ASN A 1 83 ? -14.462 22.404 5.979 1.00 51.50 83 ASN A CA 1
ATOM 676 C C . ASN A 1 83 ? -14.404 22.272 4.456 1.00 51.50 83 ASN A C 1
ATOM 678 O O . ASN A 1 83 ? -14.707 23.224 3.739 1.00 51.50 83 ASN A O 1
ATOM 682 N N . GLN A 1 84 ? -13.985 21.115 3.952 1.00 45.97 84 GLN A N 1
ATOM 683 C CA . GLN A 1 84 ? -14.034 20.825 2.532 1.00 45.97 84 GLN A CA 1
ATOM 684 C C . GLN A 1 84 ? -14.876 19.568 2.357 1.00 45.97 84 GLN A C 1
ATOM 686 O O . GLN A 1 84 ? -14.547 18.517 2.907 1.00 45.97 84 GLN A O 1
ATOM 691 N N . ASN A 1 85 ? -15.945 19.660 1.554 1.00 42.09 85 ASN A N 1
ATOM 692 C CA . ASN A 1 85 ? -16.384 18.503 0.770 1.00 42.09 85 ASN A CA 1
ATOM 693 C C . ASN A 1 85 ? -15.098 17.871 0.239 1.00 42.09 85 ASN A C 1
ATOM 695 O O . ASN A 1 85 ? -14.290 18.643 -0.280 1.00 42.09 85 ASN A O 1
ATOM 699 N N . ILE A 1 86 ? -14.864 16.562 0.446 1.00 43.19 86 ILE A N 1
ATOM 700 C CA . ILE A 1 86 ? -13.639 15.872 0.012 1.00 43.19 86 ILE A CA 1
ATOM 701 C C . ILE A 1 86 ? -13.389 16.349 -1.401 1.00 43.19 86 ILE A C 1
ATOM 703 O O . ILE A 1 86 ? -14.131 16.003 -2.325 1.00 43.19 86 ILE A O 1
ATOM 707 N N . LYS A 1 87 ? -12.415 17.255 -1.537 1.00 36.91 87 LYS A N 1
ATOM 708 C CA . LYS A 1 87 ? -12.138 17.830 -2.832 1.00 36.91 87 LYS A CA 1
ATOM 709 C C . LYS A 1 87 ? -11.644 16.656 -3.617 1.00 36.91 87 LYS A C 1
ATOM 711 O O . LYS A 1 87 ? -10.735 15.941 -3.203 1.00 36.91 87 LYS A O 1
ATOM 716 N N . THR A 1 88 ? -12.323 16.441 -4.719 1.00 38.28 88 THR A N 1
ATOM 717 C CA . THR A 1 88 ? -11.943 15.489 -5.727 1.00 38.28 88 THR A CA 1
ATOM 718 C C . THR A 1 88 ? -10.594 15.962 -6.212 1.00 38.28 88 THR A C 1
ATOM 720 O O . THR A 1 88 ? -10.505 16.875 -7.037 1.00 38.28 88 THR A O 1
ATOM 723 N N . VAL A 1 89 ? -9.534 15.445 -5.598 1.00 37.62 89 VAL A N 1
ATOM 724 C CA . VAL A 1 89 ? -8.199 15.690 -6.092 1.00 37.62 89 VAL A CA 1
ATOM 725 C C . VAL A 1 89 ? -8.237 15.072 -7.480 1.00 37.62 89 VAL A C 1
ATOM 727 O O . VAL A 1 89 ? -8.541 13.889 -7.634 1.00 37.62 89 VAL A O 1
ATOM 730 N N . ASN A 1 90 ? -8.093 15.914 -8.505 1.00 36.91 90 ASN A N 1
ATOM 731 C CA . ASN A 1 90 ? -8.072 15.480 -9.894 1.00 36.91 90 ASN A CA 1
ATOM 732 C C . ASN A 1 90 ? -6.724 14.801 -10.131 1.00 36.91 90 ASN A C 1
ATOM 734 O O . ASN A 1 90 ? -5.817 15.341 -10.768 1.00 36.91 90 ASN A O 1
ATOM 738 N N . GLU A 1 91 ? -6.557 13.653 -9.491 1.00 45.16 91 GLU A N 1
ATOM 739 C CA . GLU A 1 91 ? -5.367 12.849 -9.590 1.00 45.16 91 GLU A CA 1
ATOM 740 C C . GLU A 1 91 ? -5.506 12.029 -10.855 1.00 45.16 91 GLU A C 1
ATOM 742 O O . GLU A 1 91 ? -6.433 11.241 -11.038 1.00 45.16 91 GLU A O 1
ATOM 747 N N . ARG A 1 92 ? -4.539 12.204 -11.751 1.00 46.00 92 ARG A N 1
ATOM 748 C CA . ARG A 1 92 ? -4.420 11.366 -12.947 1.00 46.00 92 ARG A CA 1
ATOM 749 C C . ARG A 1 92 ? -4.030 9.921 -12.599 1.00 46.00 92 ARG A C 1
ATOM 751 O O . ARG A 1 92 ? -3.881 9.104 -13.500 1.00 46.00 92 ARG A O 1
ATOM 758 N N . GLN A 1 93 ? -3.831 9.622 -11.314 1.00 50.25 93 GLN A N 1
ATOM 759 C CA . GLN A 1 93 ? -3.401 8.343 -10.769 1.00 50.25 93 GLN A CA 1
ATOM 760 C C . GLN A 1 93 ? -4.207 8.047 -9.504 1.00 50.25 93 GLN A C 1
ATOM 762 O O . GLN A 1 93 ? -4.460 8.936 -8.703 1.00 50.25 93 GLN A O 1
ATOM 767 N N . TYR A 1 94 ? -4.594 6.793 -9.315 1.00 63.09 94 TYR A N 1
ATOM 768 C CA . TYR A 1 94 ? -5.194 6.313 -8.077 1.00 63.09 94 TYR A CA 1
ATOM 769 C C . TYR A 1 94 ? -4.190 6.438 -6.926 1.00 63.09 94 TYR A C 1
ATOM 771 O O . TYR A 1 94 ? -3.030 6.080 -7.128 1.00 63.09 94 TYR A O 1
ATOM 779 N N . GLN A 1 95 ? -4.608 6.900 -5.744 1.00 72.62 95 GLN A N 1
ATOM 780 C CA . GLN A 1 95 ? -3.734 7.059 -4.580 1.00 72.62 95 GLN A CA 1
ATOM 781 C C . GLN A 1 95 ? -3.746 5.819 -3.679 1.00 72.62 95 GLN A C 1
ATOM 783 O O . GLN A 1 95 ? -4.798 5.374 -3.240 1.00 72.62 95 GLN A O 1
ATOM 788 N N . ALA A 1 96 ? -2.572 5.267 -3.346 1.00 74.88 96 ALA A N 1
ATOM 789 C CA . ALA A 1 96 ? -2.468 4.123 -2.422 1.00 74.88 96 ALA A CA 1
ATOM 790 C C . ALA A 1 96 ? -2.439 4.541 -0.938 1.00 74.88 96 ALA A C 1
ATOM 792 O O . ALA A 1 96 ? -2.331 3.697 -0.046 1.00 74.88 96 ALA A O 1
ATOM 793 N N . SER A 1 97 ? -2.509 5.849 -0.667 1.00 78.50 97 SER A N 1
ATOM 794 C CA . SER A 1 97 ? -2.609 6.411 0.682 1.00 78.50 97 SER A CA 1
ATOM 795 C C . SER A 1 97 ? -4.015 6.287 1.265 1.00 78.50 97 SER A C 1
ATOM 797 O O . SER A 1 97 ? -4.158 6.240 2.481 1.00 78.50 97 SER A O 1
ATOM 799 N N . HIS A 1 98 ? -5.048 6.223 0.423 1.00 79.12 98 HIS A N 1
ATOM 800 C CA . HIS A 1 98 ? -6.428 6.038 0.844 1.00 79.12 98 HIS A CA 1
ATOM 801 C C . HIS A 1 98 ? -7.191 5.213 -0.197 1.00 79.12 98 HIS A C 1
ATOM 803 O O . HIS A 1 98 ? -7.402 5.647 -1.324 1.00 79.12 98 HIS A O 1
ATOM 809 N N . VAL A 1 99 ? -7.585 3.994 0.167 1.00 81.94 99 VAL A N 1
ATOM 810 C CA . VAL A 1 99 ? -8.148 3.010 -0.770 1.00 81.94 99 VAL A CA 1
ATOM 811 C C . VAL A 1 99 ? -9.414 2.413 -0.179 1.00 81.94 99 VAL A C 1
ATOM 813 O O . VAL A 1 99 ? -9.407 1.944 0.960 1.00 81.94 99 VAL A O 1
ATOM 816 N N . LEU A 1 100 ? -10.492 2.404 -0.964 1.00 84.19 100 LEU A N 1
ATOM 817 C CA . LEU A 1 100 ? -11.731 1.713 -0.620 1.00 84.19 100 LEU A CA 1
ATOM 818 C C . LEU A 1 100 ? -11.778 0.357 -1.328 1.00 84.19 100 LEU A C 1
ATOM 820 O O . LEU A 1 100 ? -11.982 0.282 -2.538 1.00 84.19 100 LEU A O 1
ATOM 824 N N . TRP A 1 101 ? -11.648 -0.716 -0.558 1.00 86.12 101 TRP A N 1
ATOM 825 C CA . TRP A 1 101 ? -11.810 -2.080 -1.037 1.00 86.12 101 TRP A CA 1
ATOM 826 C C . TRP A 1 101 ? -13.230 -2.576 -0.797 1.00 86.12 101 TRP A C 1
ATOM 828 O O . TRP A 1 101 ? -13.754 -2.488 0.314 1.00 86.12 101 TRP A O 1
ATOM 838 N N . ILE A 1 102 ? -13.829 -3.150 -1.838 1.00 85.50 102 ILE A N 1
ATOM 839 C CA . ILE A 1 102 ? -15.126 -3.826 -1.780 1.00 85.50 102 ILE A CA 1
ATOM 840 C C . ILE A 1 102 ? -14.877 -5.307 -2.059 1.00 85.50 102 ILE A C 1
ATOM 842 O O . ILE A 1 102 ? -14.310 -5.650 -3.095 1.00 85.50 102 ILE A O 1
ATOM 846 N N . GLY A 1 103 ? -15.316 -6.186 -1.156 1.00 86.00 103 GLY A N 1
ATOM 847 C CA . GLY A 1 103 ? -15.153 -7.643 -1.230 1.00 86.00 103 GLY A CA 1
ATOM 848 C C . GLY A 1 103 ? -16.040 -8.315 -2.286 1.00 86.00 103 GLY A C 1
ATOM 849 O O . GLY A 1 103 ? -16.726 -9.288 -1.988 1.00 86.00 103 GLY A O 1
ATOM 850 N N . SER A 1 104 ? -16.069 -7.772 -3.503 1.00 87.50 104 SER A N 1
ATOM 851 C CA . SER A 1 104 ? -16.708 -8.363 -4.680 1.00 87.50 104 SER A CA 1
ATOM 852 C C . SER A 1 104 ? -15.756 -9.335 -5.387 1.00 87.50 104 SER A C 1
ATOM 854 O O . SER A 1 104 ? -14.556 -9.347 -5.112 1.00 87.50 104 SER A O 1
ATOM 856 N N . VAL A 1 105 ? -16.264 -10.124 -6.340 1.00 88.56 105 VAL A N 1
ATOM 857 C CA . VAL A 1 105 ? -15.432 -11.021 -7.170 1.00 88.56 105 VAL A CA 1
ATOM 858 C C . VAL A 1 105 ? -14.296 -10.247 -7.854 1.00 88.56 105 VAL A C 1
ATOM 860 O O . VAL A 1 105 ? -13.141 -10.663 -7.800 1.00 88.56 105 VAL A O 1
ATOM 863 N N . ASN A 1 106 ? -14.603 -9.076 -8.421 1.00 86.56 106 ASN A N 1
ATOM 864 C CA . ASN A 1 106 ? -13.608 -8.220 -9.069 1.00 86.56 106 ASN A CA 1
ATOM 865 C C . ASN A 1 106 ? -12.638 -7.596 -8.056 1.00 86.56 106 ASN A C 1
ATOM 867 O O . ASN A 1 106 ? -11.435 -7.566 -8.304 1.00 86.56 106 ASN A O 1
ATOM 871 N N . GLY A 1 107 ? -13.134 -7.147 -6.898 1.00 88.44 107 GLY A N 1
ATOM 872 C CA . GLY A 1 107 ? -12.287 -6.601 -5.835 1.00 88.44 107 GLY A CA 1
ATOM 873 C C . GLY A 1 107 ? -11.265 -7.620 -5.334 1.00 88.44 107 GLY A C 1
ATOM 874 O O . GLY A 1 107 ? -10.083 -7.303 -5.214 1.00 88.44 107 GLY A O 1
ATOM 875 N N . TRP A 1 108 ? -11.685 -8.874 -5.146 1.00 92.62 108 TRP A N 1
ATOM 876 C CA . TRP A 1 108 ? -10.786 -9.973 -4.791 1.00 92.62 108 TRP A CA 1
ATOM 877 C C . TRP A 1 108 ? -9.802 -10.334 -5.902 1.00 92.62 108 TRP A C 1
ATOM 879 O O . TRP A 1 108 ? -8.648 -10.636 -5.602 1.00 92.62 108 TRP A O 1
ATOM 889 N N . LYS A 1 109 ? -10.215 -10.264 -7.173 1.00 93.00 109 LYS A N 1
ATOM 890 C CA . LYS A 1 109 ? -9.316 -10.471 -8.318 1.00 93.00 109 LYS A CA 1
ATOM 891 C C . LYS A 1 109 ? -8.180 -9.439 -8.329 1.00 93.00 109 LYS A C 1
ATOM 893 O O . LYS A 1 109 ? -7.015 -9.821 -8.421 1.00 93.00 109 LYS A O 1
ATOM 898 N N . ILE A 1 110 ? -8.508 -8.157 -8.151 1.00 93.12 110 ILE A N 1
ATOM 899 C CA . ILE A 1 110 ? -7.529 -7.061 -8.057 1.00 93.12 110 ILE A CA 1
ATOM 900 C C . ILE A 1 110 ? -6.640 -7.243 -6.818 1.00 93.12 110 ILE A C 1
ATOM 902 O O . ILE A 1 110 ? -5.415 -7.188 -6.929 1.00 93.12 110 ILE A O 1
ATOM 906 N N . MET A 1 111 ? -7.235 -7.515 -5.650 1.00 94.56 111 MET A N 1
ATOM 907 C CA . MET A 1 111 ? -6.498 -7.721 -4.397 1.00 94.56 111 MET A CA 1
ATOM 908 C C . MET A 1 111 ? -5.498 -8.876 -4.508 1.00 94.56 111 MET A C 1
ATOM 910 O O . MET A 1 111 ? -4.346 -8.739 -4.104 1.00 94.56 111 MET A O 1
ATOM 914 N N . LYS A 1 112 ? -5.902 -10.000 -5.113 1.00 95.44 112 LYS A N 1
ATOM 915 C CA . LYS A 1 112 ? -5.018 -11.147 -5.344 1.00 95.44 112 LYS A CA 1
ATOM 916 C C . LYS A 1 112 ? -3.803 -10.751 -6.184 1.00 95.44 112 LYS A C 1
ATOM 918 O O . LYS A 1 112 ? -2.679 -11.025 -5.774 1.00 95.44 112 LYS A O 1
ATOM 923 N N . ARG A 1 113 ? -4.008 -10.051 -7.307 1.00 95.81 113 ARG A N 1
ATOM 924 C CA . ARG A 1 113 ? -2.900 -9.564 -8.150 1.00 95.81 113 ARG A CA 1
ATOM 925 C C . ARG A 1 113 ? -1.999 -8.579 -7.410 1.00 95.81 113 ARG A C 1
ATOM 927 O O . ARG A 1 113 ? -0.785 -8.590 -7.608 1.00 95.81 113 ARG A O 1
ATOM 934 N N . TYR A 1 114 ? -2.572 -7.751 -6.540 1.00 95.56 114 TYR A N 1
ATOM 935 C CA . TYR A 1 114 ? -1.800 -6.809 -5.738 1.00 95.56 114 TYR A CA 1
ATOM 936 C C . TYR A 1 114 ? -0.913 -7.521 -4.708 1.00 95.56 114 TYR A C 1
ATOM 938 O O . TYR A 1 114 ? 0.273 -7.207 -4.606 1.00 95.56 114 TYR A O 1
ATOM 946 N N . VAL A 1 115 ? -1.438 -8.545 -4.030 1.00 95.75 115 VAL A N 1
ATOM 947 C CA . VAL A 1 115 ? -0.659 -9.414 -3.131 1.00 95.75 115 VAL A CA 1
ATOM 948 C C . VAL A 1 115 ? 0.436 -10.170 -3.893 1.00 95.75 115 VAL A C 1
ATOM 950 O O . VAL A 1 115 ? 1.583 -10.192 -3.452 1.00 95.75 115 VAL A O 1
ATOM 953 N N . GLU A 1 116 ? 0.125 -10.738 -5.060 1.00 95.75 116 GLU A N 1
ATOM 954 C CA . GLU A 1 116 ? 1.115 -11.413 -5.913 1.00 95.75 116 GLU A CA 1
ATOM 955 C C . GLU A 1 116 ? 2.244 -10.467 -6.349 1.00 95.75 116 GLU A C 1
ATOM 957 O O . GLU A 1 116 ? 3.410 -10.858 -6.366 1.00 95.75 116 GLU A O 1
ATOM 962 N N . CYS A 1 117 ? 1.919 -9.213 -6.676 1.00 95.50 117 CYS A N 1
ATOM 963 C CA . CYS A 1 117 ? 2.910 -8.179 -6.964 1.00 95.50 117 CYS A CA 1
ATOM 964 C C . CYS A 1 117 ? 3.759 -7.861 -5.725 1.00 95.50 117 CYS A C 1
ATOM 966 O O . CYS A 1 117 ? 4.982 -7.845 -5.823 1.00 95.50 117 CYS A O 1
ATOM 968 N N . ALA A 1 118 ? 3.155 -7.686 -4.548 1.00 95.31 118 ALA A N 1
ATOM 969 C CA . ALA A 1 118 ? 3.892 -7.403 -3.314 1.00 95.31 118 ALA A CA 1
ATOM 970 C C . ALA A 1 118 ? 4.891 -8.508 -2.927 1.00 95.31 118 ALA A C 1
ATOM 972 O O . ALA A 1 118 ? 5.966 -8.210 -2.407 1.00 95.31 118 ALA A O 1
ATOM 973 N N . LEU A 1 119 ? 4.565 -9.769 -3.225 1.00 94.56 119 LEU A N 1
ATOM 974 C CA . LEU A 1 119 ? 5.444 -10.922 -3.003 1.00 94.56 119 LEU A CA 1
ATOM 975 C C . LEU A 1 119 ? 6.617 -10.992 -3.993 1.00 94.56 119 LEU A C 1
ATOM 977 O O . LEU A 1 119 ? 7.624 -11.640 -3.707 1.00 94.56 119 LEU A O 1
ATOM 981 N N . LYS A 1 120 ? 6.518 -10.335 -5.154 1.00 93.88 120 LYS A N 1
ATOM 982 C CA . LYS A 1 120 ? 7.605 -10.289 -6.138 1.00 93.88 120 LYS A CA 1
ATOM 983 C C . LYS A 1 120 ? 8.638 -9.231 -5.727 1.00 93.88 120 LYS A C 1
ATOM 985 O O . LYS A 1 120 ? 8.272 -8.060 -5.592 1.00 93.88 120 LYS A O 1
ATOM 990 N N . PRO A 1 121 ? 9.938 -9.582 -5.628 1.00 87.56 121 PRO A N 1
ATOM 991 C CA . PRO A 1 121 ? 10.973 -8.678 -5.123 1.00 87.56 121 PRO A CA 1
ATOM 992 C C . PRO A 1 121 ? 10.978 -7.289 -5.773 1.00 87.56 121 PRO A C 1
ATOM 994 O O . PRO A 1 121 ? 11.042 -6.292 -5.062 1.00 87.56 121 PRO A O 1
ATOM 997 N N . ASN A 1 122 ? 10.806 -7.222 -7.097 1.00 89.94 122 ASN A N 1
ATOM 998 C CA . ASN A 1 122 ? 10.996 -5.998 -7.879 1.00 89.94 122 ASN A CA 1
ATOM 999 C C . ASN A 1 122 ? 9.696 -5.321 -8.348 1.00 89.94 122 ASN A C 1
ATOM 1001 O O . ASN A 1 122 ? 9.752 -4.468 -9.225 1.00 89.94 122 ASN A O 1
ATOM 1005 N N . CYS A 1 123 ? 8.524 -5.703 -7.827 1.00 92.25 123 CYS A N 1
ATOM 1006 C CA . CYS A 1 123 ? 7.260 -5.124 -8.305 1.00 92.25 123 CYS A CA 1
ATOM 1007 C C . CYS A 1 123 ? 6.957 -3.766 -7.646 1.00 92.25 123 CYS A C 1
ATOM 1009 O O . CYS A 1 123 ? 6.849 -2.752 -8.325 1.00 92.25 123 CYS A O 1
ATOM 1011 N N . ILE A 1 124 ? 6.862 -3.741 -6.309 1.00 92.06 124 ILE A N 1
ATOM 1012 C CA . ILE A 1 124 ? 6.578 -2.529 -5.512 1.00 92.06 124 ILE A CA 1
ATOM 1013 C C . ILE A 1 124 ? 7.868 -1.859 -5.003 1.00 92.06 124 ILE A C 1
ATOM 1015 O O . ILE A 1 124 ? 7.837 -0.717 -4.584 1.00 92.06 124 ILE A O 1
ATOM 1019 N N . ALA A 1 125 ? 9.021 -2.525 -5.047 1.00 90.38 125 ALA A N 1
ATOM 1020 C CA . ALA A 1 125 ? 10.308 -1.901 -4.723 1.00 90.38 125 ALA A CA 1
ATOM 1021 C C . ALA A 1 125 ? 11.384 -2.429 -5.683 1.00 90.38 125 ALA A C 1
ATOM 1023 O O . ALA A 1 125 ? 12.139 -3.331 -5.318 1.00 90.38 125 ALA A O 1
ATOM 1024 N N . PRO A 1 126 ? 11.376 -1.983 -6.954 1.00 88.88 126 PRO A N 1
ATOM 1025 C CA . PRO A 1 126 ? 12.372 -2.400 -7.935 1.00 88.88 126 PRO A CA 1
ATOM 1026 C C . PRO A 1 126 ? 13.787 -1.987 -7.512 1.00 88.88 126 PRO A C 1
ATOM 1028 O O . PRO A 1 126 ? 13.975 -1.021 -6.779 1.00 88.88 126 PRO A O 1
ATOM 1031 N N . ILE A 1 127 ? 14.802 -2.693 -8.013 1.00 88.00 127 ILE A N 1
ATOM 1032 C CA . ILE A 1 127 ? 16.213 -2.358 -7.761 1.00 88.00 127 ILE A CA 1
ATOM 1033 C C . ILE A 1 127 ? 16.467 -0.881 -8.102 1.00 88.00 127 ILE A C 1
ATOM 1035 O O . ILE A 1 127 ? 16.116 -0.418 -9.185 1.00 88.00 127 ILE A O 1
ATOM 1039 N N . GLY A 1 128 ? 17.074 -0.147 -7.165 1.00 85.88 128 GLY A N 1
ATOM 1040 C CA . GLY A 1 128 ? 17.326 1.293 -7.289 1.00 85.88 128 GLY A CA 1
ATOM 1041 C C . GLY A 1 128 ? 16.180 2.191 -6.808 1.00 85.88 128 GLY A C 1
ATOM 1042 O O . GLY A 1 128 ? 16.334 3.410 -6.803 1.00 85.88 128 GLY A O 1
ATOM 1043 N N . SER A 1 129 ? 15.048 1.630 -6.365 1.00 87.12 129 SER A N 1
ATOM 1044 C CA . SER A 1 129 ? 13.983 2.410 -5.733 1.00 87.12 129 SER A CA 1
ATOM 1045 C C . SER A 1 129 ? 14.438 3.010 -4.403 1.00 87.12 129 SER A C 1
ATOM 1047 O O . SER A 1 129 ? 15.044 2.315 -3.589 1.00 87.12 129 SER A O 1
ATOM 1049 N N . THR A 1 130 ? 14.063 4.263 -4.144 1.00 85.19 130 THR A N 1
ATOM 1050 C CA . THR A 1 130 ? 14.230 4.922 -2.844 1.00 85.19 130 THR A CA 1
ATOM 1051 C C . THR A 1 130 ? 12.896 5.508 -2.371 1.00 85.19 130 THR A C 1
ATOM 1053 O O . THR A 1 130 ? 12.180 6.109 -3.182 1.00 85.19 130 THR A O 1
ATOM 1056 N N . PRO A 1 131 ? 12.543 5.363 -1.078 1.00 75.75 131 PRO A N 1
ATOM 1057 C CA . PRO A 1 131 ? 11.403 6.066 -0.493 1.00 75.75 131 PRO A CA 1
ATOM 1058 C C . PRO A 1 131 ? 11.726 7.541 -0.194 1.00 75.75 131 PRO A C 1
ATOM 1060 O O . PRO A 1 131 ? 10.817 8.332 0.050 1.00 75.75 131 PRO A O 1
ATOM 1063 N N . PHE A 1 132 ? 13.006 7.925 -0.212 1.00 83.12 132 PHE A N 1
ATOM 1064 C CA . PHE A 1 132 ? 13.455 9.280 0.087 1.00 83.12 132 PHE A CA 1
ATOM 1065 C C . PHE A 1 132 ? 13.564 10.108 -1.187 1.00 83.12 132 PHE A C 1
ATOM 1067 O O . PHE A 1 132 ? 14.362 9.806 -2.073 1.00 83.12 132 PHE A O 1
ATOM 1074 N N . CYS A 1 133 ? 12.762 11.165 -1.244 1.00 85.06 133 CYS A N 1
ATOM 1075 C CA . CYS A 1 133 ? 12.769 12.136 -2.325 1.00 85.06 133 CYS A CA 1
ATOM 1076 C C . CYS A 1 133 ? 13.906 13.140 -2.163 1.00 85.06 133 CYS A C 1
ATOM 1078 O O . CYS A 1 133 ? 14.126 13.667 -1.070 1.00 85.06 133 CYS A O 1
ATOM 1080 N N . ASP A 1 134 ? 14.583 13.451 -3.264 1.00 86.06 134 ASP A N 1
ATOM 1081 C CA . ASP A 1 134 ? 15.483 14.591 -3.338 1.00 86.06 134 ASP A CA 1
ATOM 1082 C C . ASP A 1 134 ? 14.661 15.882 -3.342 1.00 86.06 134 ASP A C 1
ATOM 1084 O O . ASP A 1 134 ? 14.154 16.343 -4.362 1.00 86.06 134 ASP A O 1
ATOM 1088 N N . THR A 1 135 ? 14.512 16.466 -2.160 1.00 85.81 135 THR A N 1
ATOM 1089 C CA . THR A 1 135 ? 13.805 17.733 -1.989 1.00 85.81 135 THR A CA 1
ATOM 1090 C C . THR A 1 135 ? 14.671 18.935 -2.355 1.00 85.81 135 THR A C 1
ATOM 1092 O O . THR A 1 135 ? 14.124 20.016 -2.563 1.00 85.81 135 THR A O 1
ATOM 1095 N N . LYS A 1 136 ? 16.000 18.784 -2.476 1.00 86.50 136 LYS A N 1
ATOM 1096 C CA . LYS A 1 136 ? 16.905 19.899 -2.804 1.00 86.50 136 LYS A CA 1
ATOM 1097 C C . LYS A 1 136 ? 16.776 20.319 -4.266 1.00 86.50 136 LYS A C 1
ATOM 1099 O O . LYS A 1 136 ? 16.859 21.504 -4.572 1.00 86.50 136 LYS A O 1
ATOM 1104 N N . SER A 1 137 ? 16.541 19.378 -5.176 1.00 79.75 137 SER A N 1
ATOM 1105 C CA . SER A 1 137 ? 16.246 19.717 -6.574 1.00 79.75 137 SER A CA 1
ATOM 1106 C C . SER A 1 137 ? 14.912 20.459 -6.715 1.00 79.75 137 SER A C 1
ATOM 1108 O O . SER A 1 137 ? 14.807 21.371 -7.534 1.00 79.75 137 SER A O 1
ATOM 1110 N N . LEU A 1 138 ? 13.934 20.167 -5.850 1.00 83.25 138 LEU A N 1
ATOM 1111 C CA . LEU A 1 138 ? 12.632 20.841 -5.841 1.00 83.25 138 LEU A CA 1
ATOM 1112 C C . LEU A 1 138 ? 12.681 22.287 -5.329 1.00 83.25 138 LEU A C 1
ATOM 1114 O O . LEU A 1 138 ? 11.851 23.098 -5.736 1.00 83.25 138 LEU A O 1
ATOM 1118 N N . THR A 1 139 ? 13.633 22.637 -4.455 1.00 85.25 139 THR A N 1
ATOM 1119 C CA . THR A 1 139 ? 13.758 24.024 -3.962 1.00 85.25 139 THR A CA 1
ATOM 1120 C C . THR A 1 139 ? 14.261 24.981 -5.036 1.00 85.25 139 THR A C 1
ATOM 1122 O O . THR A 1 139 ? 13.921 26.160 -5.011 1.00 85.25 139 THR A O 1
ATOM 1125 N N . THR A 1 140 ? 15.063 24.482 -5.978 1.00 85.88 140 THR A N 1
ATOM 1126 C CA . THR A 1 140 ? 15.631 25.278 -7.076 1.00 85.88 140 THR A CA 1
ATOM 1127 C C . THR A 1 140 ? 14.780 25.205 -8.340 1.00 85.88 140 THR A C 1
ATOM 1129 O O . THR A 1 140 ? 14.677 26.189 -9.069 1.00 85.88 140 THR A O 1
ATOM 1132 N N . ASN A 1 141 ? 14.121 24.071 -8.581 1.00 85.38 141 ASN A N 1
ATOM 1133 C CA . ASN A 1 141 ? 13.167 23.898 -9.665 1.00 85.38 141 ASN A CA 1
ATOM 1134 C C . ASN 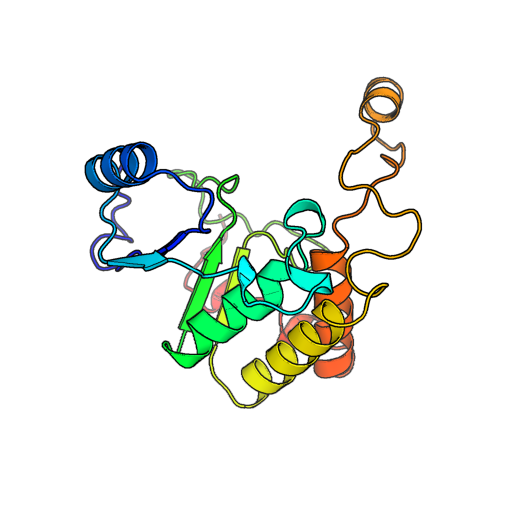A 1 141 ? 11.968 23.064 -9.180 1.00 85.38 141 ASN A C 1
ATOM 1136 O O . ASN A 1 141 ? 12.072 21.839 -9.112 1.00 85.38 141 ASN A O 1
ATOM 1140 N N . PRO A 1 142 ? 10.803 23.688 -8.926 1.00 83.69 142 PRO A N 1
ATOM 1141 C CA . PRO A 1 142 ? 9.595 22.979 -8.496 1.00 83.69 142 PRO A CA 1
ATOM 1142 C C . PRO A 1 142 ? 9.109 21.891 -9.467 1.00 83.69 142 PRO A C 1
ATOM 1144 O O . PRO A 1 142 ? 8.348 21.016 -9.068 1.00 83.69 142 PRO A O 1
ATOM 1147 N N . ASN A 1 143 ? 9.545 21.936 -10.732 1.00 84.06 143 ASN A N 1
ATOM 1148 C CA . ASN A 1 143 ? 9.216 20.942 -11.756 1.00 84.06 143 ASN A CA 1
ATOM 1149 C C . ASN A 1 143 ? 10.285 19.846 -11.897 1.00 84.06 143 ASN A C 1
ATOM 1151 O O . ASN A 1 143 ? 10.170 18.994 -12.780 1.00 84.06 143 ASN A O 1
ATOM 1155 N N . ALA A 1 144 ? 11.351 19.875 -11.092 1.00 84.88 144 ALA A N 1
ATOM 1156 C CA . ALA A 1 144 ? 12.350 18.819 -11.104 1.00 84.88 144 ALA A CA 1
ATOM 1157 C C . ALA A 1 144 ? 11.730 17.496 -10.644 1.00 84.88 144 ALA A C 1
ATOM 1159 O O . ALA A 1 144 ? 10.866 17.443 -9.769 1.00 84.88 144 ALA A O 1
ATOM 1160 N N . TYR A 1 145 ? 12.190 16.399 -11.234 1.00 82.44 145 TYR A N 1
ATOM 1161 C CA . TYR A 1 145 ? 11.822 15.080 -10.754 1.00 82.44 145 TYR A CA 1
ATOM 1162 C C . TYR A 1 145 ? 12.574 14.787 -9.448 1.00 82.44 145 TYR A C 1
ATOM 1164 O O . TYR A 1 145 ? 13.801 14.780 -9.426 1.00 82.44 145 TYR A O 1
ATOM 1172 N N . ALA A 1 146 ? 11.837 14.505 -8.372 1.00 83.62 146 ALA A N 1
ATOM 1173 C CA . ALA A 1 146 ? 12.373 14.336 -7.017 1.00 83.62 146 ALA A CA 1
ATOM 1174 C C . ALA A 1 146 ? 13.128 13.010 -6.781 1.00 83.62 146 ALA A C 1
ATOM 1176 O O . ALA A 1 146 ? 13.374 12.632 -5.638 1.00 83.62 146 ALA A O 1
ATOM 1177 N N . ASN A 1 147 ? 13.450 12.271 -7.846 1.00 84.00 147 ASN A N 1
ATOM 1178 C CA . ASN A 1 147 ? 14.188 11.007 -7.816 1.00 84.00 147 ASN A CA 1
ATOM 1179 C C . ASN A 1 147 ? 13.649 9.953 -6.824 1.00 84.00 147 ASN A C 1
ATOM 1181 O O . ASN A 1 147 ? 14.403 9.174 -6.247 1.00 84.00 147 ASN A O 1
ATOM 1185 N N . CYS A 1 148 ? 12.333 9.931 -6.624 1.00 82.94 148 CYS A N 1
ATOM 1186 C CA . CYS A 1 148 ? 11.618 8.977 -5.785 1.00 82.94 148 CYS A CA 1
ATOM 1187 C C . CYS A 1 148 ? 10.264 8.655 -6.422 1.00 82.94 148 CYS A C 1
ATOM 1189 O O . CYS A 1 148 ? 9.683 9.472 -7.142 1.00 82.94 148 CYS A O 1
ATOM 1191 N N . HIS A 1 149 ? 9.714 7.487 -6.098 1.00 79.81 149 HIS A N 1
ATOM 1192 C CA . HIS A 1 149 ? 8.363 7.122 -6.510 1.00 79.81 149 HIS A CA 1
ATOM 1193 C C . HIS A 1 149 ? 7.626 6.366 -5.407 1.00 79.81 149 HIS A C 1
ATOM 1195 O O . HIS A 1 149 ? 8.203 5.583 -4.655 1.00 79.81 149 HIS A O 1
ATOM 1201 N N . ARG A 1 150 ? 6.304 6.556 -5.370 1.00 82.38 150 ARG A N 1
ATOM 1202 C CA . ARG A 1 150 ? 5.366 5.700 -4.638 1.00 82.38 150 ARG A CA 1
ATOM 1203 C C . ARG A 1 150 ? 5.036 4.485 -5.498 1.00 82.38 150 ARG A C 1
ATOM 1205 O O . ARG A 1 150 ? 4.030 4.442 -6.198 1.00 82.38 150 ARG A O 1
ATOM 1212 N N . TYR A 1 151 ? 5.938 3.515 -5.507 1.00 89.31 151 TYR A N 1
ATOM 1213 C CA . TYR A 1 151 ? 5.815 2.320 -6.341 1.00 89.31 151 TYR A CA 1
ATOM 1214 C C . TYR A 1 151 ? 4.621 1.431 -5.947 1.00 89.31 151 TYR A C 1
ATOM 1216 O O . TYR A 1 151 ? 4.050 0.778 -6.817 1.00 89.31 151 TYR A O 1
ATOM 1224 N N . ASP A 1 152 ? 4.184 1.464 -4.680 1.00 90.00 152 ASP A N 1
ATOM 1225 C CA . ASP A 1 152 ? 2.939 0.832 -4.212 1.00 90.00 152 ASP A CA 1
ATOM 1226 C C . ASP A 1 152 ? 1.726 1.368 -4.980 1.00 90.00 152 ASP A C 1
ATOM 1228 O O . ASP A 1 152 ? 0.882 0.605 -5.454 1.00 90.00 152 ASP A O 1
ATOM 1232 N N . GLN A 1 153 ? 1.696 2.687 -5.157 1.00 88.56 153 GLN A N 1
ATOM 1233 C CA . GLN A 1 153 ? 0.685 3.395 -5.925 1.00 88.56 153 GLN A CA 1
ATOM 1234 C C . GLN A 1 153 ? 0.774 3.088 -7.421 1.00 88.56 153 GLN A C 1
ATOM 1236 O O . GLN A 1 153 ? -0.248 2.804 -8.051 1.00 88.56 153 GLN A O 1
ATOM 1241 N N . SER A 1 154 ? 1.976 3.115 -8.000 1.00 89.31 154 SER A N 1
ATOM 1242 C CA . SER A 1 154 ? 2.181 2.804 -9.421 1.00 89.31 154 SER A CA 1
ATOM 1243 C C . SER A 1 154 ? 1.758 1.373 -9.761 1.00 89.31 154 SER A C 1
ATOM 1245 O O . SER A 1 154 ? 1.023 1.166 -10.725 1.00 89.31 154 SER A O 1
ATOM 1247 N N . ALA A 1 155 ? 2.158 0.394 -8.945 1.00 92.19 155 ALA A N 1
ATOM 1248 C CA . ALA A 1 155 ? 1.796 -1.007 -9.135 1.00 92.19 155 ALA A CA 1
ATOM 1249 C C . ALA A 1 155 ? 0.276 -1.214 -9.101 1.00 92.19 155 ALA A C 1
ATOM 1251 O O . ALA A 1 155 ? -0.279 -1.859 -9.991 1.00 92.19 155 ALA A O 1
ATOM 1252 N N . LEU A 1 156 ? -0.411 -0.621 -8.117 1.00 90.94 156 LEU A N 1
ATOM 1253 C CA . LEU A 1 156 ? -1.866 -0.717 -8.019 1.00 90.94 156 LEU A CA 1
ATOM 1254 C C . LEU A 1 156 ? -2.563 -0.070 -9.225 1.00 90.94 156 LEU A C 1
ATOM 1256 O O . LEU A 1 156 ? -3.510 -0.646 -9.753 1.00 90.94 156 LEU A O 1
ATOM 1260 N N . ASN A 1 157 ? -2.075 1.078 -9.709 1.00 88.56 157 ASN A N 1
ATOM 1261 C CA . ASN A 1 157 ? -2.610 1.712 -10.918 1.00 88.56 157 ASN A CA 1
ATOM 1262 C C . ASN A 1 157 ? -2.485 0.819 -12.155 1.00 88.56 157 ASN A C 1
ATOM 1264 O O . ASN A 1 157 ? -3.442 0.722 -12.915 1.00 88.56 157 ASN A O 1
ATOM 1268 N N . LEU A 1 158 ? -1.342 0.155 -12.352 1.00 90.62 158 LEU A N 1
ATOM 1269 C CA . LEU A 1 158 ? -1.151 -0.763 -13.480 1.00 90.62 158 LEU A CA 1
ATOM 1270 C C . LEU A 1 158 ? -2.099 -1.962 -13.392 1.00 90.62 158 LEU A C 1
ATOM 1272 O O . LEU A 1 158 ? -2.750 -2.301 -14.377 1.00 90.62 158 LEU A O 1
ATOM 1276 N N . ILE A 1 159 ? -2.243 -2.550 -12.201 1.00 92.12 159 ILE A N 1
ATOM 1277 C CA . ILE A 1 159 ? -3.181 -3.657 -11.973 1.00 92.12 159 ILE A CA 1
ATOM 1278 C C . ILE A 1 159 ? -4.616 -3.209 -12.269 1.00 92.12 159 ILE A C 1
ATOM 1280 O O . ILE A 1 159 ? -5.321 -3.887 -13.008 1.00 92.12 159 ILE A O 1
ATOM 1284 N N . LEU A 1 160 ? -5.050 -2.063 -11.737 1.00 89.38 160 LEU A N 1
ATOM 1285 C CA . LEU A 1 160 ? -6.388 -1.516 -11.988 1.00 89.38 160 LEU A CA 1
ATOM 1286 C C . LEU A 1 160 ? -6.615 -1.220 -13.473 1.00 89.38 160 LEU A C 1
ATOM 1288 O O . LEU A 1 160 ? -7.678 -1.524 -14.013 1.00 89.38 160 LEU A O 1
ATOM 1292 N N . TYR A 1 161 ? -5.618 -0.653 -14.147 1.00 87.62 161 TYR A N 1
ATOM 1293 C CA . TYR A 1 161 ? -5.684 -0.332 -15.568 1.00 87.62 161 TYR A CA 1
ATOM 1294 C C . TYR A 1 161 ? -5.843 -1.589 -16.433 1.00 87.62 161 TYR A C 1
ATOM 1296 O O . TYR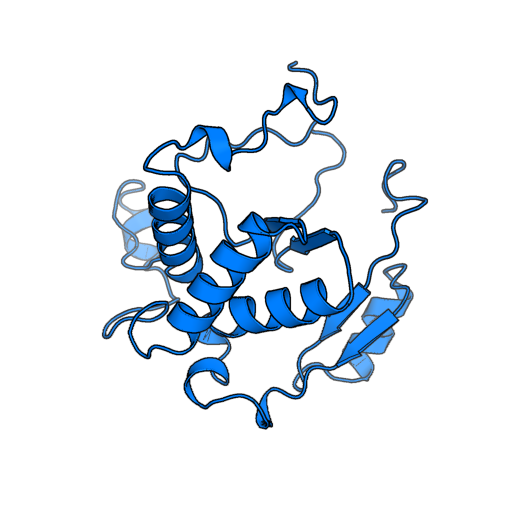 A 1 161 ? -6.683 -1.615 -17.329 1.00 87.62 161 TYR A O 1
ATOM 1304 N N . GLU A 1 162 ? -5.116 -2.662 -16.129 1.00 88.94 162 GLU A N 1
ATOM 1305 C CA . GLU A 1 162 ? -5.269 -3.939 -16.831 1.00 88.94 162 GLU A CA 1
ATOM 1306 C C . GLU A 1 162 ? -6.601 -4.632 -16.506 1.00 88.94 162 GLU A C 1
ATOM 1308 O O . GLU A 1 162 ? -7.307 -5.076 -17.410 1.00 88.94 162 GLU A O 1
ATOM 1313 N N . GLU A 1 163 ? -6.976 -4.701 -15.225 1.00 88.25 163 GLU A N 1
ATOM 1314 C CA . GLU A 1 163 ? -8.206 -5.368 -14.772 1.00 88.25 163 GLU A CA 1
ATOM 1315 C C . GLU A 1 163 ? -9.483 -4.659 -15.233 1.00 88.25 163 GLU A C 1
ATOM 1317 O O . GLU A 1 163 ? -10.531 -5.286 -15.375 1.00 88.25 163 GLU A O 1
ATOM 1322 N N . SER A 1 164 ? -9.393 -3.359 -15.502 1.00 84.00 164 SER A N 1
ATOM 1323 C CA . SER A 1 164 ? -10.477 -2.561 -16.075 1.00 84.00 164 SER A CA 1
ATOM 1324 C C . SER A 1 164 ? -10.560 -2.614 -17.595 1.00 84.00 164 SER A C 1
ATOM 1326 O O . SER A 1 164 ? -11.349 -1.867 -18.173 1.00 84.00 164 SER A O 1
ATOM 1328 N N . HIS A 1 165 ? -9.736 -3.432 -18.257 1.00 85.62 165 HIS A N 1
ATOM 1329 C CA . HIS A 1 165 ? -9.605 -3.417 -19.714 1.00 85.62 165 HIS A CA 1
ATOM 1330 C C . HIS A 1 165 ? -9.315 -2.010 -20.249 1.00 85.62 165 HIS A C 1
ATOM 1332 O O . HIS A 1 165 ? -9.884 -1.579 -21.252 1.00 85.62 165 HIS A O 1
ATOM 1338 N N . PHE A 1 166 ? -8.431 -1.289 -19.556 1.00 83.00 166 PHE A N 1
ATOM 1339 C CA . PHE A 1 166 ? -7.977 0.042 -19.941 1.00 83.00 166 PHE A CA 1
ATOM 1340 C C . PHE A 1 166 ? -9.074 1.115 -19.865 1.00 83.00 166 PHE A C 1
ATOM 1342 O O . PHE A 1 166 ? -9.046 2.101 -20.603 1.00 83.00 166 PHE A O 1
ATOM 1349 N N . MET A 1 167 ? -10.035 0.947 -18.946 1.00 78.12 167 MET A N 1
ATOM 1350 C CA . MET A 1 167 ? -11.138 1.888 -18.718 1.00 78.12 167 MET A CA 1
ATOM 1351 C C . MET A 1 167 ? -11.044 2.548 -17.328 1.00 78.12 167 MET A C 1
ATOM 1353 O O . MET A 1 167 ? -11.681 2.078 -16.379 1.00 78.12 167 MET A O 1
ATOM 1357 N N . PRO A 1 168 ? -10.338 3.693 -17.193 1.00 71.19 168 PRO A N 1
ATOM 1358 C CA . PRO A 1 168 ? -10.129 4.381 -15.914 1.00 71.19 168 PRO A CA 1
ATOM 1359 C C . PRO A 1 168 ? -11.393 4.680 -15.104 1.00 71.19 168 PRO A C 1
ATOM 1361 O O . PRO A 1 168 ? -11.399 4.587 -13.880 1.00 71.19 168 PRO A O 1
ATOM 1364 N N . LYS A 1 169 ? -12.498 4.980 -15.793 1.00 71.56 169 LYS A N 1
ATOM 1365 C CA . LYS A 1 169 ? -13.790 5.299 -15.166 1.00 71.56 169 LYS A CA 1
ATOM 1366 C C . LYS A 1 169 ? -14.375 4.157 -14.326 1.00 71.56 169 LYS A C 1
ATOM 1368 O O . LYS A 1 169 ? -15.259 4.408 -13.522 1.00 71.56 169 LYS A O 1
ATOM 1373 N N . SER A 1 170 ? -13.923 2.919 -14.520 1.00 69.94 170 SER A N 1
ATOM 1374 C CA . SER A 1 170 ? -14.466 1.745 -13.820 1.00 69.94 170 SER A CA 1
ATOM 1375 C C . SER A 1 170 ? -13.947 1.571 -12.387 1.00 69.94 170 SER A C 1
ATOM 1377 O O . SER A 1 170 ? -14.566 0.856 -11.603 1.00 69.94 170 SER A O 1
ATOM 1379 N N . TYR A 1 171 ? -12.831 2.220 -12.039 1.00 67.69 171 TYR A N 1
ATOM 1380 C CA . TYR A 1 171 ? -12.210 2.151 -10.708 1.00 67.69 171 TYR A CA 1
ATOM 1381 C C . TYR A 1 171 ? -11.982 3.528 -10.073 1.00 67.69 171 TYR A C 1
ATOM 1383 O O . TYR A 1 171 ? -11.464 3.630 -8.961 1.00 67.69 171 TYR A O 1
ATOM 1391 N N . GLN A 1 172 ? -12.383 4.595 -10.761 1.00 69.25 172 GLN A N 1
ATOM 1392 C CA . GLN A 1 172 ? -12.534 5.916 -10.169 1.00 69.25 172 GLN A CA 1
ATOM 1393 C C . GLN A 1 172 ? -13.891 5.985 -9.472 1.00 69.25 172 GLN A C 1
ATOM 1395 O O . GLN A 1 172 ? -14.913 5.599 -10.037 1.00 69.25 172 GLN A O 1
ATOM 1400 N N . LEU A 1 173 ? -13.910 6.480 -8.237 1.00 59.75 173 LEU A N 1
ATOM 1401 C CA . LEU A 1 173 ? -15.170 6.772 -7.566 1.00 59.75 173 LEU A CA 1
ATOM 1402 C C . LEU A 1 173 ? -15.841 7.936 -8.303 1.00 59.75 173 LEU A C 1
ATOM 1404 O O . LEU A 1 173 ? -15.300 9.041 -8.321 1.00 59.75 173 LEU A O 1
ATOM 1408 N N . ASP A 1 174 ? -17.010 7.695 -8.905 1.00 53.38 174 ASP A N 1
ATOM 1409 C CA . ASP A 1 174 ? -17.846 8.785 -9.407 1.00 53.38 174 ASP A CA 1
ATOM 1410 C C . ASP A 1 174 ? -18.271 9.637 -8.211 1.00 53.38 174 ASP A C 1
ATOM 1412 O O . ASP A 1 174 ? -18.967 9.183 -7.300 1.00 53.38 174 ASP A O 1
ATOM 1416 N N . HIS A 1 175 ? -17.838 10.890 -8.222 1.00 49.88 175 HIS A N 1
ATOM 1417 C CA . HIS A 1 175 ? -18.109 11.877 -7.187 1.00 49.88 175 HIS A CA 1
ATOM 1418 C C . HIS A 1 175 ? -19.609 12.048 -6.911 1.00 49.88 175 HIS A C 1
ATOM 1420 O O . HIS A 1 175 ? -20.000 12.359 -5.785 1.00 49.88 175 HIS A O 1
ATOM 1426 N N . LYS A 1 176 ? -20.467 11.759 -7.898 1.00 39.31 176 LYS A N 1
ATOM 1427 C CA . LYS A 1 176 ? -21.925 11.796 -7.731 1.00 39.31 176 LYS A CA 1
ATOM 1428 C C . LYS A 1 176 ? -22.479 10.638 -6.896 1.00 39.31 176 LYS A C 1
ATOM 1430 O O . LYS A 1 176 ? -23.481 10.820 -6.212 1.00 39.31 176 LYS A O 1
ATOM 1435 N N . ALA A 1 177 ? -21.843 9.465 -6.920 1.00 40.25 177 ALA A N 1
ATOM 1436 C CA . ALA A 1 177 ? -22.389 8.238 -6.330 1.00 40.25 177 ALA A CA 1
ATOM 1437 C C . ALA A 1 177 ? -22.412 8.239 -4.789 1.00 40.25 177 ALA A C 1
ATOM 1439 O O . ALA A 1 177 ? -23.130 7.447 -4.187 1.00 40.25 177 ALA A O 1
ATOM 1440 N N . PHE A 1 178 ? -21.664 9.141 -4.149 1.00 41.81 178 PHE A N 1
ATOM 1441 C CA . PHE A 1 178 ? -21.603 9.268 -2.689 1.00 41.81 178 PHE A CA 1
ATOM 1442 C C . PHE A 1 178 ? -22.188 10.593 -2.158 1.00 41.81 178 PHE A C 1
ATOM 1444 O O . PHE A 1 178 ? -21.946 10.944 -1.007 1.00 41.81 178 PHE A O 1
ATOM 1451 N N . GLY A 1 179 ? -22.966 11.323 -2.968 1.00 28.56 179 GLY A N 1
ATOM 1452 C CA . GLY A 1 179 ? -23.644 12.547 -2.518 1.00 28.56 179 GLY A CA 1
ATOM 1453 C C . GLY A 1 179 ? -22.718 13.752 -2.311 1.00 28.56 179 GLY A C 1
ATOM 1454 O O . GLY A 1 179 ? -23.024 14.623 -1.502 1.00 28.56 179 GLY A O 1
ATOM 1455 N N . TRP A 1 180 ? -21.587 13.811 -3.021 1.00 37.38 180 TRP A N 1
ATOM 1456 C CA . TRP A 1 180 ? -20.674 14.954 -2.970 1.00 37.38 180 TRP A CA 1
ATOM 1457 C C . TRP A 1 180 ? -21.115 15.989 -4.006 1.00 37.38 180 TRP A C 1
ATOM 1459 O O . TRP A 1 180 ? -20.882 15.832 -5.207 1.00 37.38 180 TRP A O 1
ATOM 1469 N N . GLU A 1 181 ? -21.792 17.041 -3.554 1.00 27.48 181 GLU A N 1
ATOM 1470 C CA . GLU A 1 181 ? -22.145 18.163 -4.421 1.00 27.48 181 GLU A CA 1
ATOM 1471 C C . GLU A 1 181 ? -20.899 18.987 -4.774 1.00 27.48 181 GLU A C 1
ATOM 1473 O O . GLU A 1 181 ? -20.061 19.306 -3.922 1.00 27.48 181 GLU A O 1
ATOM 1478 N N . ARG A 1 182 ? -20.782 19.327 -6.064 1.00 30.62 182 ARG A N 1
ATOM 1479 C CA . ARG A 1 182 ? -19.844 20.345 -6.543 1.00 30.62 182 ARG A CA 1
ATOM 1480 C C . ARG A 1 182 ? -20.320 21.700 -6.022 1.00 30.62 182 ARG A C 1
ATOM 1482 O O . ARG A 1 182 ? -21.423 22.108 -6.373 1.00 30.62 182 ARG A O 1
ATOM 1489 N N . ILE A 1 183 ? -19.479 22.365 -5.234 1.00 32.56 183 ILE A N 1
ATOM 1490 C CA . ILE A 1 183 ? -19.532 23.820 -5.038 1.00 32.56 183 ILE A CA 1
ATOM 1491 C C . ILE A 1 183 ? -18.593 24.436 -6.069 1.00 32.56 183 ILE A C 1
ATOM 1493 O O . ILE A 1 183 ? -17.448 23.930 -6.164 1.00 32.56 183 ILE A O 1
#

Radius of gyration: 17.86 Å; chains: 1; bounding box: 41×40×46 Å

Foldseek 3Di:
DDAPVCPPPAAEAEDEPPQDPVNVVVVVVVDVHPYYHYDDLVPDPPLQSPVQLVLVVLVVVVVVVVVDQKDWAAAPPDDDDNPDLPPPPVDPFDDPRIDIQGNDPLSVVLSVQSNVQSNDNDQSAHPQADQDFQCVVCVVPVPDGRSHDRSSRVNSRVSCCVSVVNDPVVRDPDCPVVPRDDD

Secondary structure (DSSP, 8-state):
---GGGTT--EEEEEETTS-HHHHHHHHHHS-EEEEEEE-GGGS-GGGT-GGGSTHHHHHHHHHHHH-SEEEEE-TT----TTS-------SS--TTEEEEE-SHHHHHHHHHHHHHHHSTTTSS-TT--SS--HHHHHH-TTS--S---HHHHHHHHHHHHHTTT-GGGTS--GGGGT----

pLDDT: mean 77.64, std 16.74, range [27.48, 95.81]

Sequence (183 aa):
MRHPHLKNTTFIAHLTEDVSQTSTEFYTKLCPVASIVRLNISEWPEPLRDLSTYKFKAIHQAIALQHRKVVLHIDTSVRFESNQNIKTVNERQYQASHVLWIGSVNGWKIMKRYVECALKPNCIAPIGSTPFCDTKSLTTNPNAYANCHRYDQSALNLILYEESHFMPKSYQLDHKAFGWERI